Protein AF-A0A0S7X0D0-F1 (afdb_monomer_lite)

Sequence (64 aa):
MAKQCTICKKTGLMARKLNKLRGKYNPSPKKRKYPNLQWVKVPIDVEKKAFRKFAGKRILACTK

Radius of gyration: 17.48 Å; chains: 1; bounding box: 41×25×42 Å

pLDDT: mean 88.88, std 6.89, range [55.78, 95.94]

Secondary structure (DSSP, 8-state):
-----TTT----EEEEEEEE-SSSEEEEEEEEE---EEEEEPPSS---HHHHTTTT-EEEEE--

Foldseek 3Di:
DFQAAPQPRDGKDWDWDWDDDPHDTDIDDIDIDGAQWDWDAADQPDPDPSCNVQHRHIGTHGPD

Structure (mmCIF, N/CA/C/O backbone):
data_AF-A0A0S7X0D0-F1
#
_entry.id   AF-A0A0S7X0D0-F1
#
loop_
_atom_site.group_PDB
_atom_site.id
_atom_site.type_symbol
_atom_site.label_atom_id
_atom_site.label_alt_id
_atom_site.label_comp_id
_atom_site.label_asym_id
_atom_site.label_entity_id
_atom_site.label_seq_id
_atom_site.pdbx_PDB_ins_code
_atom_site.Cartn_x
_atom_site.Cartn_y
_atom_site.Cartn_z
_atom_site.occupancy
_atom_site.B_iso_or_equiv
_atom_site.auth_seq_id
_atom_site.auth_comp_id
_atom_site.auth_asym_id
_atom_site.auth_atom_id
_atom_site.pdbx_PDB_model_num
ATOM 1 N N . MET A 1 1 ? 0.344 15.046 3.241 1.00 55.78 1 MET A N 1
ATOM 2 C CA . MET A 1 1 ? 0.369 13.690 3.845 1.00 55.78 1 MET A CA 1
ATOM 3 C C . MET A 1 1 ? 0.678 12.652 2.774 1.00 55.78 1 MET A C 1
ATOM 5 O O . MET A 1 1 ? 0.139 12.752 1.677 1.00 55.78 1 MET A O 1
ATOM 9 N N . ALA A 1 2 ? 1.545 11.677 3.052 1.00 69.56 2 ALA A N 1
ATOM 10 C CA . ALA A 1 2 ? 1.825 10.596 2.106 1.00 69.56 2 ALA A CA 1
ATOM 11 C C . ALA A 1 2 ? 0.627 9.631 2.024 1.00 69.56 2 ALA A C 1
ATOM 13 O O . ALA A 1 2 ? 0.102 9.218 3.055 1.00 69.56 2 ALA A O 1
ATOM 14 N N . LYS A 1 3 ? 0.196 9.250 0.811 1.00 83.56 3 LYS A N 1
ATOM 15 C CA . LYS A 1 3 ? -0.824 8.202 0.624 1.00 83.56 3 LYS A CA 1
ATOM 16 C C . LYS A 1 3 ? -0.267 6.869 1.146 1.00 83.56 3 LYS A C 1
ATOM 18 O O . LYS A 1 3 ? 0.631 6.292 0.529 1.00 83.56 3 LYS A O 1
ATOM 23 N N . GLN A 1 4 ? -0.788 6.408 2.281 1.00 91.00 4 GLN A N 1
ATOM 24 C CA . GLN A 1 4 ? -0.329 5.220 3.002 1.00 91.00 4 GLN A CA 1
ATOM 25 C C . GLN A 1 4 ? -1.521 4.355 3.419 1.00 91.00 4 GLN A C 1
ATOM 27 O O . GLN A 1 4 ? -2.581 4.870 3.770 1.00 91.00 4 GLN A O 1
ATOM 32 N N . CYS A 1 5 ? -1.344 3.033 3.403 1.00 90.75 5 CYS A N 1
ATOM 33 C CA . CYS A 1 5 ? -2.340 2.122 3.960 1.00 90.75 5 CYS A CA 1
ATOM 34 C C . CYS A 1 5 ? -2.382 2.243 5.489 1.00 90.75 5 CYS A C 1
ATOM 36 O O . CYS A 1 5 ? -1.364 2.064 6.155 1.00 90.75 5 CYS A O 1
ATOM 38 N N . THR A 1 6 ? -3.567 2.470 6.046 1.00 89.75 6 THR A N 1
ATOM 39 C CA . THR A 1 6 ? -3.786 2.588 7.501 1.00 89.75 6 THR A CA 1
ATOM 40 C C . THR A 1 6 ? -3.531 1.290 8.276 1.00 89.75 6 THR A C 1
ATOM 42 O O . THR A 1 6 ? -3.228 1.340 9.465 1.00 89.75 6 THR A O 1
ATOM 45 N N . ILE A 1 7 ? -3.605 0.136 7.605 1.00 88.56 7 ILE A N 1
ATOM 46 C CA . ILE A 1 7 ? -3.479 -1.193 8.223 1.00 88.56 7 ILE A CA 1
ATOM 47 C C . ILE A 1 7 ? -2.040 -1.705 8.122 1.00 88.56 7 ILE A C 1
ATOM 49 O O . ILE A 1 7 ? -1.364 -1.899 9.125 1.00 88.56 7 ILE A O 1
ATOM 53 N N . CYS A 1 8 ? -1.550 -1.911 6.898 1.00 88.44 8 CYS A N 1
ATOM 54 C CA . CYS A 1 8 ? -0.245 -2.529 6.646 1.00 88.44 8 CYS A CA 1
ATOM 55 C C . CYS A 1 8 ? 0.883 -1.515 6.434 1.00 88.44 8 CYS A C 1
ATOM 57 O O . CYS A 1 8 ? 2.003 -1.905 6.118 1.00 88.44 8 CYS A O 1
ATOM 59 N N . LYS A 1 9 ? 0.595 -0.211 6.541 1.00 89.69 9 LYS A N 1
ATOM 60 C CA . LYS A 1 9 ? 1.576 0.874 6.402 1.00 89.69 9 LYS A CA 1
ATOM 61 C C . LYS A 1 9 ? 2.301 0.927 5.049 1.00 89.69 9 LYS A C 1
ATOM 63 O O . LYS A 1 9 ? 3.224 1.725 4.914 1.00 89.69 9 LYS A O 1
ATOM 68 N N . LYS A 1 10 ? 1.867 0.162 4.035 1.00 91.12 10 LYS A N 1
ATOM 69 C CA . LYS A 1 10 ? 2.420 0.207 2.670 1.00 91.12 10 LYS A CA 1
ATOM 70 C C . LYS A 1 10 ? 2.384 1.640 2.127 1.00 91.12 10 LYS A C 1
ATOM 72 O O . LYS A 1 10 ? 1.335 2.291 2.140 1.00 91.12 10 LYS A O 1
ATOM 77 N N . THR A 1 11 ? 3.521 2.090 1.609 1.00 91.81 11 THR A N 1
ATOM 78 C CA . THR A 1 11 ? 3.713 3.387 0.952 1.00 91.81 11 THR A CA 1
ATOM 79 C C . THR A 1 11 ? 4.202 3.189 -0.480 1.00 91.81 11 THR A C 1
ATOM 81 O O . THR A 1 11 ? 4.551 2.084 -0.896 1.00 91.81 11 THR A O 1
AT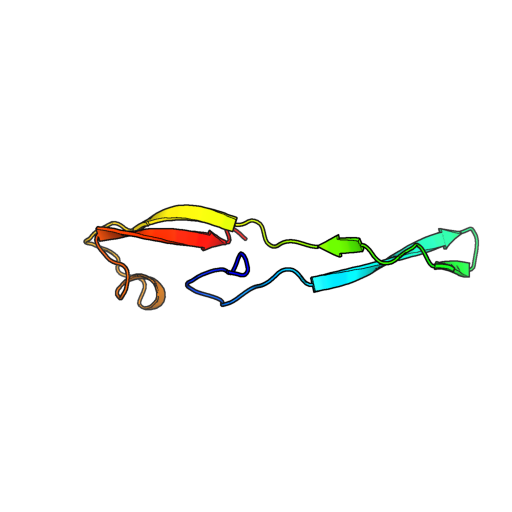OM 84 N N . GLY A 1 12 ? 4.192 4.264 -1.270 1.00 90.44 12 GLY A N 1
ATOM 85 C CA . GLY A 1 12 ? 4.772 4.223 -2.608 1.00 90.44 12 GLY A CA 1
ATOM 86 C C . GLY A 1 12 ? 6.300 4.176 -2.560 1.00 90.44 12 GLY A C 1
ATOM 87 O O . GLY A 1 12 ? 6.901 5.016 -1.889 1.00 90.44 12 GLY A O 1
ATOM 88 N N . LEU A 1 13 ? 6.899 3.268 -3.328 1.00 92.31 13 LEU A N 1
ATOM 89 C CA . LEU A 1 13 ? 8.344 3.018 -3.399 1.00 92.31 13 LEU A CA 1
ATOM 90 C C . LEU A 1 13 ? 8.917 3.371 -4.780 1.00 92.31 13 LEU A C 1
ATOM 92 O O . LEU A 1 13 ? 8.215 3.298 -5.790 1.00 92.31 13 LEU A O 1
ATOM 96 N N . MET A 1 14 ? 10.192 3.755 -4.844 1.00 94.69 14 MET A N 1
ATOM 97 C CA . MET A 1 14 ? 10.889 4.002 -6.111 1.00 94.69 14 MET A CA 1
ATOM 98 C C . MET A 1 14 ? 11.497 2.700 -6.619 1.00 94.69 14 MET A C 1
ATOM 100 O O . MET A 1 14 ? 12.381 2.142 -5.977 1.00 94.69 14 MET A O 1
ATOM 104 N N . ALA A 1 15 ? 11.048 2.227 -7.780 1.00 94.12 15 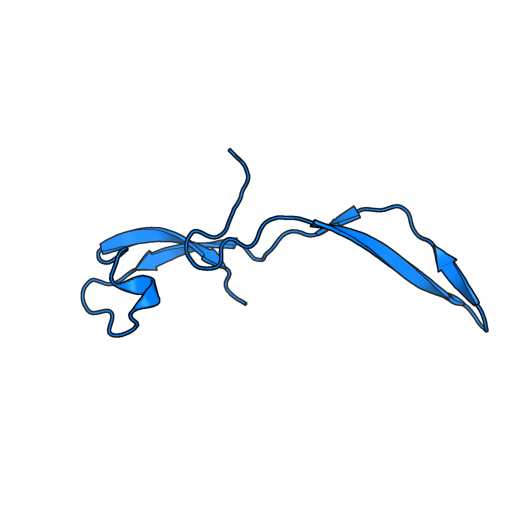ALA A N 1
ATOM 105 C CA . ALA A 1 15 ? 11.574 1.013 -8.395 1.00 94.12 15 ALA A CA 1
ATOM 106 C C . ALA A 1 15 ? 12.038 1.274 -9.826 1.00 94.12 15 ALA A C 1
ATOM 108 O O . ALA A 1 15 ? 11.464 2.080 -10.562 1.00 94.12 15 ALA A O 1
ATOM 109 N N . ARG A 1 16 ? 13.074 0.546 -10.237 1.00 94.44 16 ARG A N 1
ATOM 110 C CA . ARG A 1 16 ? 13.525 0.471 -11.626 1.00 94.44 16 ARG A CA 1
ATOM 111 C C . ARG A 1 16 ? 13.001 -0.819 -12.246 1.00 94.44 16 ARG A C 1
ATOM 113 O O . ARG A 1 16 ? 13.019 -1.857 -11.593 1.00 94.44 16 ARG A O 1
ATOM 120 N N . LYS A 1 17 ? 12.577 -0.767 -13.507 1.00 93.31 17 LYS A N 1
ATOM 121 C CA . LYS A 1 17 ? 12.356 -1.974 -14.306 1.00 93.31 17 LYS A CA 1
ATOM 122 C C . LYS A 1 17 ? 13.652 -2.305 -15.048 1.00 93.31 17 LYS A C 1
ATOM 124 O O . LYS A 1 17 ? 14.343 -1.405 -15.519 1.00 93.31 17 LYS A O 1
ATOM 129 N N . LEU A 1 18 ? 13.987 -3.587 -15.142 1.00 94.19 18 LEU A N 1
ATOM 130 C CA . LEU A 1 18 ? 15.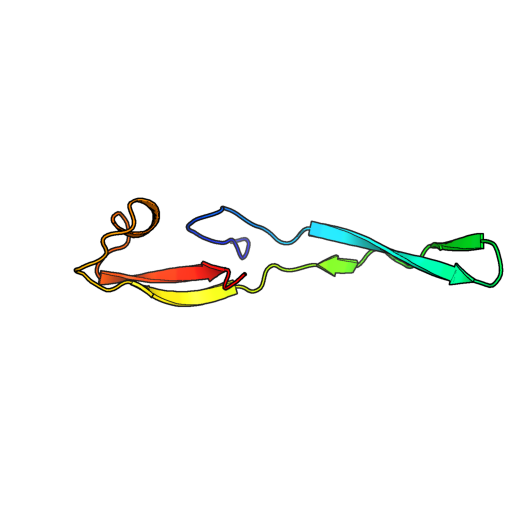028 -4.066 -16.046 1.00 94.19 18 LEU A CA 1
ATOM 131 C C . LEU A 1 18 ? 14.348 -4.717 -17.241 1.00 94.19 18 LEU A C 1
ATOM 133 O O . LEU A 1 18 ? 13.502 -5.594 -17.067 1.00 94.19 18 LEU A O 1
ATOM 137 N N . ASN A 1 19 ? 14.705 -4.285 -18.443 1.00 93.06 19 ASN A N 1
ATOM 138 C CA . ASN A 1 19 ? 14.229 -4.920 -19.662 1.00 93.06 19 ASN A CA 1
ATOM 139 C C . ASN A 1 19 ? 15.277 -5.947 -20.093 1.00 93.06 19 ASN A C 1
ATOM 141 O O . ASN A 1 19 ? 16.413 -5.577 -20.391 1.00 93.06 19 ASN A O 1
ATOM 145 N N . LYS A 1 20 ? 14.918 -7.234 -20.090 1.00 93.00 20 LYS A N 1
ATOM 146 C CA . LYS A 1 20 ? 15.792 -8.287 -20.611 1.00 93.00 20 LYS A CA 1
ATOM 147 C C . LYS A 1 20 ? 15.799 -8.193 -22.134 1.00 93.00 20 LYS A C 1
ATOM 149 O O . LYS A 1 20 ? 14.768 -8.398 -22.767 1.00 93.00 20 LYS A O 1
ATOM 154 N N . LEU A 1 21 ? 16.944 -7.843 -22.702 1.00 90.62 21 LEU A N 1
ATOM 155 C CA . LEU A 1 21 ? 17.216 -7.994 -24.130 1.00 90.62 21 LEU A CA 1
ATOM 156 C C . LEU A 1 21 ? 17.816 -9.388 -24.363 1.00 90.62 21 LEU A C 1
ATOM 158 O O . LEU A 1 21 ? 17.999 -10.134 -23.402 1.00 90.62 21 LEU A O 1
ATOM 162 N N . ARG A 1 22 ? 18.151 -9.729 -25.616 1.00 88.50 22 ARG A N 1
ATOM 163 C CA . ARG A 1 22 ? 18.626 -11.067 -26.038 1.00 88.50 22 ARG A CA 1
ATOM 164 C C . ARG A 1 22 ? 19.499 -11.805 -25.003 1.00 88.50 22 ARG A C 1
ATOM 166 O O . ARG A 1 22 ? 19.228 -12.965 -24.731 1.00 88.50 22 ARG A O 1
ATOM 173 N N . GLY A 1 23 ? 20.477 -11.135 -24.378 1.00 91.69 23 GLY A N 1
ATOM 174 C CA . GLY A 1 23 ? 21.296 -11.729 -23.305 1.00 91.69 23 GLY A CA 1
ATOM 175 C C . GLY A 1 23 ? 21.640 -10.826 -22.113 1.00 91.69 23 GLY A C 1
ATOM 176 O O . GLY A 1 23 ? 22.281 -11.292 -21.178 1.00 91.69 23 GLY A O 1
ATOM 177 N N . LYS A 1 24 ? 21.242 -9.545 -22.108 1.00 93.31 24 LYS A N 1
ATOM 178 C CA . LYS A 1 24 ? 21.609 -8.575 -21.054 1.00 93.31 24 LYS A CA 1
ATOM 179 C C . LYS A 1 24 ? 20.393 -7.785 -20.574 1.00 93.31 24 LYS A C 1
ATOM 181 O O . LYS A 1 24 ? 19.479 -7.498 -21.346 1.00 93.31 24 LYS A O 1
ATOM 186 N N . TYR A 1 25 ? 20.393 -7.413 -19.296 1.00 95.94 25 TYR A N 1
ATOM 187 C CA . TYR A 1 25 ? 19.362 -6.559 -18.709 1.00 95.94 25 TYR A CA 1
ATOM 188 C C . TYR A 1 25 ? 19.701 -5.082 -18.913 1.00 95.94 25 TYR A C 1
ATOM 190 O O . TYR A 1 25 ? 20.721 -4.611 -18.417 1.00 95.94 25 TYR A O 1
ATOM 198 N N . ASN A 1 26 ? 18.820 -4.342 -19.589 1.00 95.31 26 ASN A 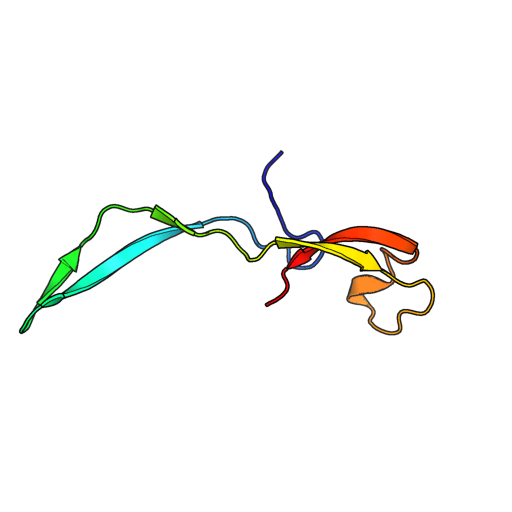N 1
ATOM 199 C CA . ASN A 1 26 ? 18.940 -2.898 -19.758 1.00 95.31 26 ASN A CA 1
ATOM 200 C C . ASN A 1 26 ? 18.137 -2.146 -18.666 1.00 95.31 26 ASN A C 1
ATOM 202 O O . ASN A 1 26 ? 16.920 -2.357 -18.551 1.00 95.31 26 ASN A O 1
ATOM 206 N N . PRO A 1 27 ? 18.781 -1.292 -17.848 1.00 92.00 27 PRO A N 1
ATOM 207 C CA . PRO A 1 27 ? 18.120 -0.393 -16.902 1.00 92.00 27 PRO A CA 1
ATOM 208 C C . PRO A 1 27 ? 17.084 0.549 -17.529 1.00 92.00 27 PRO A C 1
ATOM 210 O O . PRO A 1 27 ? 17.389 1.256 -18.479 1.00 92.00 27 PRO A O 1
ATOM 213 N N . SER A 1 28 ? 15.892 0.673 -16.935 1.00 93.19 28 SER A N 1
ATOM 214 C CA . SER A 1 28 ? 14.984 1.796 -17.222 1.00 93.19 28 SER A CA 1
ATOM 215 C C . SER A 1 28 ? 15.173 2.959 -16.233 1.00 93.19 28 SER A C 1
ATOM 217 O O . SER A 1 28 ? 15.712 2.765 -15.143 1.00 93.19 28 SER A O 1
ATOM 219 N N . PRO A 1 29 ? 14.633 4.158 -16.503 1.00 94.69 29 PRO A N 1
ATOM 220 C CA . PRO A 1 29 ? 14.480 5.178 -15.469 1.00 94.69 29 PRO A CA 1
ATOM 221 C C . PRO A 1 29 ? 13.685 4.646 -14.264 1.00 94.69 29 PRO A C 1
ATOM 223 O O . PRO A 1 29 ? 12.788 3.802 -14.421 1.00 94.69 29 PRO A O 1
ATOM 226 N N . LYS A 1 30 ? 14.013 5.124 -13.056 1.00 95.81 30 LYS A N 1
ATOM 227 C CA . LYS A 1 30 ? 13.264 4.798 -11.831 1.00 95.81 30 LYS A CA 1
ATOM 228 C C . LYS A 1 30 ? 11.875 5.435 -11.909 1.00 95.81 30 LYS A C 1
ATOM 230 O O . LYS A 1 30 ? 11.746 6.609 -12.238 1.00 95.81 30 LYS A O 1
ATOM 235 N N . LYS A 1 31 ? 10.835 4.671 -11.578 1.00 94.62 31 LYS A N 1
ATOM 236 C CA . LYS A 1 31 ? 9.448 5.148 -11.501 1.00 94.62 31 LYS A CA 1
ATOM 237 C C . LYS A 1 31 ? 8.867 4.827 -10.129 1.00 94.62 31 LYS A C 1
ATOM 239 O O . LYS A 1 31 ? 9.189 3.796 -9.533 1.00 94.62 31 LYS A O 1
ATOM 244 N N . ARG A 1 32 ? 7.981 5.693 -9.637 1.00 93.44 32 ARG A N 1
ATOM 245 C CA . ARG A 1 32 ? 7.270 5.443 -8.383 1.00 93.44 32 ARG A CA 1
ATOM 246 C C . ARG A 1 32 ? 6.208 4.366 -8.587 1.00 93.44 32 ARG A C 1
ATOM 248 O O . ARG A 1 32 ? 5.424 4.424 -9.532 1.00 93.44 32 ARG A O 1
ATOM 255 N N . LYS A 1 33 ? 6.193 3.370 -7.707 1.00 92.00 33 LYS A N 1
ATOM 256 C CA . LYS A 1 33 ? 5.187 2.310 -7.641 1.00 92.00 33 LYS A CA 1
ATOM 257 C C . LYS A 1 33 ? 4.328 2.548 -6.414 1.00 92.00 33 LYS A C 1
ATOM 259 O O . LYS A 1 33 ? 4.854 2.644 -5.309 1.00 92.00 33 LYS A O 1
ATOM 264 N N . TYR A 1 34 ? 3.023 2.673 -6.619 1.00 91.62 34 TYR A N 1
ATOM 265 C CA . TYR A 1 34 ? 2.063 2.920 -5.550 1.00 91.62 34 TYR A CA 1
ATOM 266 C C . TYR A 1 34 ? 1.337 1.626 -5.168 1.00 91.62 34 TYR A C 1
ATOM 268 O O . TYR A 1 34 ? 1.038 0.819 -6.051 1.00 91.62 34 TYR A O 1
ATOM 276 N N . PRO A 1 35 ? 1.040 1.415 -3.875 1.00 91.50 35 PRO A N 1
ATOM 277 C CA . PRO A 1 35 ? 0.130 0.357 -3.459 1.00 91.50 35 PRO A CA 1
ATOM 278 C C . PRO A 1 35 ? -1.288 0.632 -3.983 1.00 91.50 35 PRO A C 1
ATOM 280 O O . PRO A 1 35 ? -1.673 1.788 -4.159 1.00 91.50 35 PRO A O 1
ATOM 283 N N . ASN A 1 36 ? -2.072 -0.428 -4.207 1.00 91.75 36 ASN A N 1
ATOM 284 C CA . ASN A 1 36 ? -3.476 -0.316 -4.616 1.00 91.75 36 ASN A CA 1
ATOM 285 C C . ASN A 1 36 ? -4.333 0.126 -3.422 1.00 91.75 36 ASN A C 1
ATOM 287 O O . ASN A 1 36 ? -4.875 -0.712 -2.705 1.00 91.75 36 ASN A O 1
ATOM 291 N N . LEU A 1 37 ? -4.346 1.431 -3.151 1.00 92.31 37 LEU A N 1
ATOM 292 C CA . LEU A 1 37 ? -5.061 2.044 -2.034 1.00 92.31 37 LEU A CA 1
ATOM 293 C C . LEU A 1 37 ? -6.484 2.396 -2.449 1.00 92.31 37 LEU A C 1
ATOM 295 O O . LEU A 1 37 ? -6.678 3.075 -3.454 1.00 92.31 37 LEU A O 1
ATOM 299 N N . GLN A 1 38 ? -7.449 1.987 -1.635 1.00 92.69 38 GLN A N 1
ATOM 300 C CA . GLN A 1 38 ? -8.863 2.273 -1.821 1.00 92.69 38 GLN A CA 1
ATOM 301 C C . GLN A 1 38 ? -9.508 2.716 -0.514 1.00 92.69 38 GLN A C 1
ATOM 303 O O . GLN A 1 38 ? -9.052 2.380 0.582 1.00 92.69 38 GLN A O 1
ATOM 308 N N . TRP A 1 39 ? -10.581 3.489 -0.636 1.00 92.00 39 TRP A N 1
ATOM 309 C CA . TRP A 1 39 ? -11.401 3.875 0.502 1.00 92.00 39 TRP A CA 1
ATOM 310 C C . TRP A 1 39 ? -12.381 2.760 0.838 1.00 92.00 39 TRP A C 1
ATOM 312 O O . TRP A 1 39 ? -13.216 2.404 0.012 1.00 92.00 39 TRP A O 1
ATOM 322 N N . VAL A 1 40 ? -12.305 2.250 2.062 1.00 90.81 40 VAL A N 1
ATOM 323 C CA . VAL A 1 40 ? -13.142 1.146 2.536 1.00 90.81 40 VAL A CA 1
ATOM 324 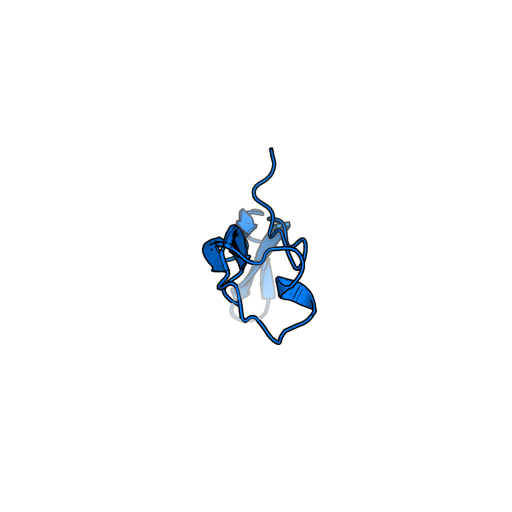C C . VAL A 1 40 ? -13.846 1.571 3.819 1.00 90.81 40 VAL A C 1
ATOM 326 O O . VAL A 1 40 ? -13.238 2.197 4.690 1.00 90.81 40 VAL A O 1
ATOM 329 N N . LYS A 1 41 ? -15.136 1.245 3.935 1.00 91.44 41 LYS A N 1
ATOM 330 C CA . LYS A 1 41 ? -15.891 1.369 5.185 1.00 91.44 41 LYS A CA 1
ATOM 331 C C . LYS A 1 41 ? -15.780 0.047 5.935 1.00 91.44 41 LYS A C 1
ATOM 333 O O . LYS A 1 41 ? -16.131 -0.995 5.389 1.00 91.44 41 LYS A O 1
ATOM 338 N N . VAL A 1 42 ? -15.260 0.090 7.155 1.00 89.88 42 VAL A N 1
ATOM 339 C CA . VAL A 1 42 ? -15.141 -1.100 7.998 1.00 89.88 42 VAL A CA 1
ATOM 340 C C . VAL A 1 42 ? -16.479 -1.307 8.717 1.00 89.88 42 VAL A C 1
ATOM 342 O O . VAL A 1 42 ? -16.949 -0.361 9.359 1.00 89.88 42 VAL A O 1
ATOM 345 N N . PRO A 1 43 ? -17.118 -2.488 8.606 1.00 89.25 43 PRO A N 1
ATOM 346 C CA . PRO A 1 43 ? -18.340 -2.766 9.353 1.00 89.25 43 PRO A CA 1
ATOM 347 C C . PRO A 1 43 ? -18.080 -2.761 10.866 1.00 89.25 43 PRO A C 1
ATOM 349 O O . PRO A 1 43 ? -16.933 -2.747 11.317 1.00 89.25 43 PRO A O 1
ATOM 352 N N . ILE A 1 44 ? -19.146 -2.699 11.658 1.00 85.75 44 ILE A N 1
ATOM 353 C CA . ILE A 1 44 ? -19.039 -2.699 13.124 1.00 85.75 44 ILE A CA 1
ATOM 354 C C . ILE A 1 44 ? -18.649 -4.104 13.607 1.00 85.75 44 ILE A C 1
ATOM 356 O O . ILE A 1 44 ? -17.733 -4.249 14.418 1.00 85.75 44 ILE A O 1
ATOM 360 N N . ASP A 1 45 ? -19.239 -5.128 12.994 1.00 85.38 45 ASP A N 1
ATOM 361 C CA . ASP A 1 45 ? -19.111 -6.534 13.388 1.00 85.38 45 ASP A CA 1
ATOM 362 C C . ASP A 1 45 ? -17.906 -7.221 12.730 1.00 85.38 45 ASP A C 1
ATOM 364 O O . ASP A 1 45 ? -18.018 -8.250 12.068 1.00 85.38 45 ASP A O 1
ATOM 368 N N . VAL A 1 46 ? -16.717 -6.623 12.848 1.00 84.94 46 VAL A N 1
ATOM 369 C CA . VAL A 1 46 ? -15.510 -7.192 12.234 1.00 84.94 46 VAL A CA 1
ATOM 370 C C . VAL A 1 46 ? -14.754 -8.095 13.198 1.00 84.94 46 VAL A C 1
ATOM 372 O O . VAL A 1 46 ? -14.116 -7.640 14.147 1.00 84.94 46 VAL A O 1
ATOM 375 N N . GLU A 1 47 ? -14.725 -9.382 12.866 1.00 82.50 47 GLU A N 1
ATOM 376 C CA . GLU A 1 47 ? -13.985 -10.413 13.604 1.00 82.50 47 GLU A CA 1
ATOM 377 C C . GLU A 1 47 ? -12.459 -10.256 13.482 1.00 82.50 47 GLU A C 1
ATOM 379 O O . GLU A 1 47 ? -11.693 -10.573 14.397 1.00 82.50 47 GLU A O 1
ATOM 384 N N . LYS A 1 48 ? -11.977 -9.725 12.349 1.00 83.88 48 LYS A N 1
ATOM 385 C CA . LYS A 1 48 ? -10.539 -9.574 12.095 1.00 83.88 48 LYS A CA 1
ATOM 386 C C . LYS A 1 48 ? -9.923 -8.519 13.017 1.00 83.88 48 LYS A C 1
ATOM 388 O O . LYS A 1 48 ? -10.150 -7.318 12.856 1.00 83.88 48 LYS A O 1
ATOM 393 N N . LYS A 1 49 ? -9.014 -8.961 13.895 1.00 83.25 49 LYS A N 1
ATOM 394 C CA . LYS A 1 49 ? -8.285 -8.117 14.868 1.00 83.25 49 LYS A CA 1
ATOM 395 C C . LYS A 1 49 ? -7.666 -6.854 14.250 1.00 83.25 49 LYS A C 1
ATOM 397 O O . LYS A 1 49 ? -7.749 -5.784 14.842 1.00 83.25 49 LY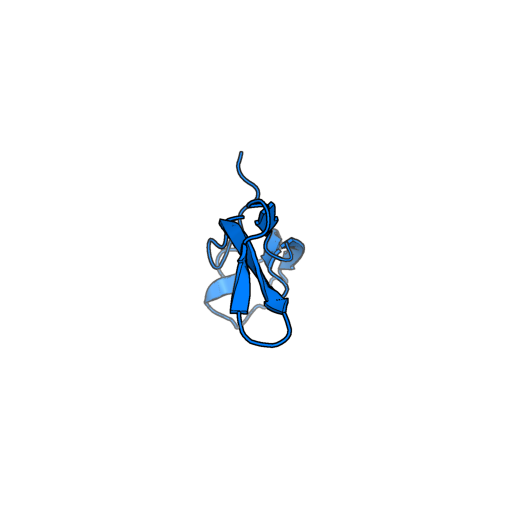S A O 1
ATOM 402 N N . ALA A 1 50 ? -7.106 -6.957 13.042 1.00 81.69 50 ALA A N 1
ATOM 403 C CA . ALA A 1 50 ? -6.475 -5.834 12.339 1.00 81.69 50 ALA A CA 1
ATOM 404 C C . ALA A 1 50 ? -7.444 -4.684 11.991 1.00 81.69 50 ALA A C 1
ATOM 406 O O . ALA A 1 50 ? -7.023 -3.535 11.871 1.00 81.69 50 ALA A O 1
ATOM 407 N N . PHE A 1 51 ? -8.734 -4.984 11.842 1.00 84.75 51 PHE A N 1
ATOM 408 C CA . PHE A 1 51 ? -9.770 -4.030 11.445 1.00 84.75 51 PHE A CA 1
ATOM 409 C C . PHE A 1 51 ? -10.627 -3.557 12.624 1.00 84.75 51 PHE A C 1
ATOM 411 O O . PHE A 1 51 ? -11.248 -2.503 12.525 1.00 84.75 51 PHE A O 1
ATOM 418 N N . ARG A 1 52 ? -10.609 -4.267 13.760 1.00 85.81 52 ARG A N 1
ATOM 419 C CA . ARG A 1 52 ? -11.412 -3.956 14.956 1.00 85.81 52 ARG A CA 1
ATOM 420 C C . ARG A 1 52 ? -11.193 -2.529 15.482 1.00 85.81 52 ARG A C 1
ATOM 422 O O . ARG A 1 52 ? -12.140 -1.873 15.894 1.00 85.81 52 ARG A O 1
ATOM 429 N N . LYS A 1 53 ? -9.967 -1.996 15.378 1.00 85.56 53 LYS A N 1
ATOM 430 C CA . LYS A 1 53 ? -9.639 -0.596 15.738 1.00 85.56 53 LYS A CA 1
ATOM 431 C C . LYS A 1 53 ? -10.358 0.446 14.864 1.00 85.56 53 LYS A C 1
ATOM 433 O O . LYS A 1 53 ? -10.504 1.603 15.258 1.00 85.56 53 LYS A O 1
ATOM 438 N N . PHE A 1 54 ? -10.773 0.049 13.669 1.00 86.25 54 PHE A N 1
ATOM 439 C CA . PHE A 1 54 ? -11.363 0.918 12.659 1.00 86.25 54 PHE A CA 1
ATOM 440 C C . PHE A 1 54 ? -12.861 0.652 12.449 1.00 86.25 54 PHE A C 1
ATOM 442 O O . PHE A 1 54 ? -13.421 1.198 11.504 1.00 86.25 54 PHE A O 1
ATOM 449 N N . ALA A 1 55 ? -13.504 -0.141 13.317 1.00 86.88 55 ALA A N 1
ATOM 450 C CA . ALA A 1 55 ? -14.928 -0.465 13.247 1.00 86.88 55 ALA A CA 1
ATOM 451 C C . ALA A 1 55 ? -15.800 0.796 13.091 1.00 86.88 55 ALA A C 1
ATOM 453 O O . ALA A 1 55 ? -15.601 1.797 13.785 1.00 86.88 55 ALA A O 1
ATOM 454 N N . GLY A 1 56 ? -16.717 0.772 12.121 1.00 86.00 56 GLY A N 1
ATOM 455 C CA . GLY A 1 56 ? -17.610 1.889 11.792 1.00 86.00 56 GLY A CA 1
ATOM 456 C C . GLY A 1 56 ? -16.955 3.073 11.064 1.00 86.00 56 GLY A C 1
ATOM 457 O O . GLY A 1 56 ? -17.663 3.979 10.622 1.00 86.00 56 GLY A O 1
ATOM 458 N N . LYS A 1 57 ? -15.626 3.086 10.888 1.00 89.50 57 LYS A N 1
ATOM 459 C CA . LYS A 1 57 ? -14.891 4.188 10.244 1.00 89.50 57 LYS A CA 1
ATOM 460 C C . LYS A 1 57 ? -14.595 3.897 8.775 1.00 89.50 57 LYS A C 1
ATOM 462 O O . LYS A 1 57 ? -14.477 2.751 8.334 1.00 89.50 57 LYS A O 1
ATOM 467 N N . ARG A 1 58 ? -14.422 4.975 8.007 1.00 91.12 58 ARG A N 1
ATOM 468 C CA . ARG A 1 58 ? -13.911 4.928 6.634 1.00 91.12 58 ARG A CA 1
ATOM 469 C C . ARG A 1 58 ? -12.397 5.110 6.658 1.00 91.12 58 ARG A C 1
ATOM 471 O O . ARG A 1 58 ? -11.904 6.107 7.179 1.00 91.12 58 ARG A O 1
ATOM 478 N N . ILE A 1 59 ? -11.666 4.156 6.093 1.00 91.19 59 ILE A N 1
ATOM 479 C CA . ILE A 1 59 ? -10.199 4.142 6.088 1.00 91.19 59 ILE A CA 1
ATOM 480 C C . ILE A 1 59 ? -9.651 3.963 4.675 1.00 91.19 59 ILE A C 1
ATOM 482 O O . ILE A 1 59 ? -10.311 3.399 3.802 1.00 91.19 59 ILE A O 1
ATOM 486 N N . LEU A 1 60 ? -8.419 4.424 4.458 1.00 91.31 60 LEU A N 1
ATOM 487 C CA . LEU A 1 60 ? -7.661 4.117 3.251 1.00 91.31 60 LEU A CA 1
ATOM 488 C C . LEU A 1 60 ? -6.886 2.811 3.477 1.00 91.31 60 LEU A C 1
ATOM 490 O O . LEU A 1 60 ? -5.984 2.751 4.323 1.00 91.31 60 LEU A O 1
ATOM 494 N N . ALA A 1 61 ? -7.251 1.765 2.745 1.00 91.31 61 ALA A N 1
ATOM 495 C CA . ALA A 1 61 ? -6.703 0.421 2.890 1.00 91.31 61 ALA A CA 1
ATOM 496 C C . ALA A 1 61 ? -6.225 -0.126 1.541 1.00 91.31 61 ALA A C 1
ATOM 498 O O . ALA A 1 61 ? -6.713 0.272 0.486 1.00 91.31 61 ALA A O 1
ATOM 499 N N . CYS A 1 62 ? -5.244 -1.028 1.561 1.00 90.94 62 CYS A N 1
ATOM 500 C CA . CYS A 1 62 ? -4.802 -1.707 0.348 1.00 90.94 62 CYS A CA 1
ATOM 501 C C . CYS A 1 62 ? -5.696 -2.911 0.030 1.00 90.94 62 CYS A C 1
ATOM 503 O O . CYS A 1 62 ? -6.075 -3.646 0.938 1.00 90.94 62 CYS A O 1
ATOM 505 N N . THR A 1 63 ? -5.970 -3.153 -1.250 1.00 83.50 63 THR A N 1
ATOM 506 C CA . THR A 1 63 ? -6.828 -4.263 -1.714 1.00 83.50 63 THR A CA 1
ATOM 507 C C . THR A 1 63 ? -6.046 -5.492 -2.201 1.00 83.50 63 THR A C 1
ATOM 509 O O . THR A 1 63 ? -6.614 -6.377 -2.832 1.00 83.50 63 THR A O 1
ATOM 512 N N . LYS A 1 64 ? -4.737 -5.544 -1.916 1.00 63.16 64 LYS A N 1
ATOM 513 C CA . LYS A 1 64 ? -3.818 -6.639 -2.260 1.00 63.16 64 LYS A CA 1
ATOM 514 C C . LYS A 1 64 ? -2.835 -6.930 -1.131 1.00 63.16 64 LYS A C 1
ATOM 516 O O . LYS A 1 64 ? -2.224 -5.966 -0.589 1.00 63.16 64 LYS A O 1
#